Protein AF-A0A7S2Z6R1-F1 (afdb_monomer_lite)

Structure (mmCIF, N/CA/C/O backbone):
data_AF-A0A7S2Z6R1-F1
#
_entry.id   AF-A0A7S2Z6R1-F1
#
loop_
_atom_site.group_PDB
_atom_site.id
_atom_site.type_symbol
_atom_site.label_atom_id
_atom_site.label_alt_id
_atom_site.label_comp_id
_atom_site.label_asym_id
_atom_site.label_entity_id
_atom_site.label_seq_id
_atom_site.pdbx_PDB_ins_code
_atom_site.Cartn_x
_atom_site.Cartn_y
_atom_site.Cartn_z
_atom_site.occupancy
_atom_site.B_iso_or_equiv
_atom_site.auth_seq_id
_atom_site.auth_comp_id
_atom_site.auth_asym_id
_atom_site.auth_atom_id
_atom_site.pdbx_PDB_model_num
ATOM 1 N N . ALA A 1 1 ? 18.845 -54.003 25.797 1.00 47.81 1 ALA A N 1
ATOM 2 C CA . ALA A 1 1 ? 18.025 -53.629 26.969 1.00 47.81 1 ALA A CA 1
ATOM 3 C C . ALA A 1 1 ? 18.216 -52.140 27.230 1.00 47.81 1 ALA A C 1
ATOM 5 O O . ALA A 1 1 ? 19.321 -51.673 26.990 1.00 47.81 1 ALA A O 1
ATOM 6 N N . LEU A 1 2 ? 17.161 -51.457 27.705 1.00 42.59 2 LEU A N 1
ATOM 7 C CA . LEU A 1 2 ? 16.848 -50.012 27.607 1.00 42.59 2 LEU A CA 1
ATOM 8 C C . LEU A 1 2 ? 16.218 -49.688 26.238 1.00 42.59 2 LEU A C 1
ATOM 10 O O . LEU A 1 2 ? 16.899 -49.760 25.229 1.00 42.59 2 LEU A O 1
ATOM 14 N N . GLY A 1 3 ? 14.926 -49.411 26.066 1.00 33.22 3 GLY A N 1
ATOM 15 C CA . GLY A 1 3 ? 13.830 -49.098 26.986 1.00 33.22 3 GLY A CA 1
ATOM 16 C C . GLY A 1 3 ? 12.946 -48.060 26.279 1.00 33.22 3 GLY A C 1
ATOM 17 O O . GLY A 1 3 ? 13.359 -46.915 26.150 1.00 33.22 3 GLY A O 1
ATOM 18 N N . LEU A 1 4 ? 11.795 -48.485 25.738 1.00 39.28 4 LEU A N 1
ATOM 19 C CA . LEU A 1 4 ? 10.869 -47.669 24.939 1.00 39.28 4 LEU A CA 1
ATOM 20 C C . LEU A 1 4 ? 10.337 -46.436 25.690 1.00 39.28 4 LEU A C 1
ATOM 22 O O . LEU A 1 4 ? 9.923 -46.556 26.839 1.00 39.28 4 LEU A O 1
ATOM 26 N N . ALA A 1 5 ? 10.161 -45.330 24.958 1.00 37.72 5 ALA A N 1
ATOM 27 C CA . ALA A 1 5 ? 8.965 -44.487 25.058 1.00 37.72 5 ALA A CA 1
ATOM 28 C C . ALA A 1 5 ? 8.800 -43.625 23.790 1.00 37.72 5 ALA A C 1
ATOM 30 O O . ALA A 1 5 ? 9.323 -42.518 23.689 1.00 37.72 5 ALA A O 1
ATOM 31 N N . SER A 1 6 ? 8.039 -44.129 22.816 1.00 44.94 6 SER A N 1
ATOM 32 C CA . SER A 1 6 ? 7.457 -43.315 21.747 1.00 44.94 6 SER A CA 1
ATOM 33 C C . SER A 1 6 ? 6.331 -42.459 22.331 1.00 44.94 6 SER A C 1
ATOM 35 O O . SER A 1 6 ? 5.311 -42.997 22.766 1.00 44.94 6 SER A O 1
ATOM 37 N N . LYS A 1 7 ? 6.474 -41.132 22.325 1.00 35.91 7 LYS A N 1
ATOM 38 C CA . LYS A 1 7 ? 5.340 -40.224 22.540 1.00 35.91 7 LYS A CA 1
ATOM 39 C C . LYS A 1 7 ? 4.734 -39.859 21.188 1.00 35.91 7 LYS A C 1
ATOM 41 O O . LYS A 1 7 ? 5.200 -38.947 20.518 1.00 35.91 7 LYS A O 1
ATOM 46 N N . ALA A 1 8 ? 3.693 -40.594 20.810 1.00 40.62 8 ALA A N 1
ATOM 47 C CA . ALA A 1 8 ? 2.718 -40.155 19.822 1.00 40.62 8 ALA A CA 1
ATOM 48 C C . ALA A 1 8 ? 1.668 -39.274 20.514 1.00 40.62 8 ALA A C 1
ATOM 50 O O . ALA A 1 8 ? 1.214 -39.611 21.605 1.00 40.62 8 ALA A O 1
ATOM 51 N N . LEU A 1 9 ? 1.289 -38.168 19.875 1.00 36.12 9 LEU A N 1
ATOM 52 C CA . LEU A 1 9 ? 0.152 -37.299 20.208 1.00 36.12 9 LEU A CA 1
ATOM 53 C C . LEU A 1 9 ? -0.227 -36.523 18.924 1.00 36.12 9 LEU A C 1
ATOM 55 O O . LEU A 1 9 ? 0.633 -36.301 18.077 1.00 36.12 9 LEU A O 1
ATOM 59 N N . PRO A 1 10 ? -1.501 -36.154 18.729 1.00 35.06 10 PRO A N 1
ATOM 60 C CA . PRO A 1 10 ? -2.478 -36.999 18.048 1.00 35.06 10 PRO A CA 1
ATOM 61 C C . PRO A 1 10 ? -2.901 -36.439 16.680 1.00 35.06 10 PRO A C 1
ATOM 63 O O . PRO A 1 10 ? -2.915 -35.229 16.461 1.00 35.06 10 PRO A O 1
ATOM 66 N N . SER A 1 11 ? -3.352 -37.325 15.789 1.00 44.66 11 SER A N 1
ATOM 67 C CA . SER A 1 11 ? -4.106 -36.955 14.591 1.00 44.66 11 SER A CA 1
ATOM 68 C C . SER A 1 11 ? -5.401 -36.247 14.993 1.00 44.66 11 SER A C 1
ATOM 70 O O . SER A 1 11 ? -6.258 -36.850 15.645 1.00 44.66 11 SER A O 1
ATOM 72 N N . ARG A 1 12 ? -5.567 -34.983 14.597 1.00 35.94 12 ARG A N 1
ATOM 73 C CA . ARG A 1 12 ? -6.874 -34.320 14.592 1.00 35.94 12 ARG A CA 1
ATOM 74 C C . ARG A 1 12 ? -7.304 -34.093 13.152 1.00 35.94 12 ARG A C 1
ATOM 76 O O . ARG A 1 12 ? -6.501 -33.692 12.315 1.00 35.94 12 ARG A O 1
ATOM 83 N N . GLY A 1 13 ? -8.552 -34.481 12.916 1.00 31.72 13 GLY A N 1
ATOM 84 C CA . GLY A 1 13 ? -9.191 -34.616 11.620 1.00 31.72 13 GLY A CA 1
ATOM 85 C C . GLY A 1 13 ? -9.223 -33.336 10.794 1.00 31.72 13 GLY A C 1
ATOM 86 O O . GLY A 1 13 ? -9.108 -32.222 11.301 1.00 31.72 13 GLY A O 1
ATOM 87 N N . ALA A 1 14 ? -9.415 -33.570 9.500 1.00 39.97 14 ALA A N 1
ATOM 88 C CA . ALA A 1 14 ? -9.986 -32.625 8.562 1.00 39.97 14 ALA A CA 1
ATOM 89 C C . ALA A 1 14 ? -11.344 -32.074 9.056 1.00 39.97 14 ALA A C 1
ATOM 91 O O . ALA A 1 14 ? -11.975 -32.661 9.932 1.00 39.97 14 ALA A O 1
ATOM 92 N N . GLU A 1 15 ? -11.777 -30.995 8.395 1.00 33.91 15 GLU A N 1
ATOM 93 C CA . GLU A 1 15 ? -12.920 -30.101 8.670 1.00 33.91 15 GLU A CA 1
ATOM 94 C C . GLU A 1 15 ? -12.582 -28.943 9.637 1.00 33.91 15 GLU A C 1
ATOM 96 O O . GLU A 1 15 ? -12.003 -29.137 10.695 1.00 33.91 15 GLU A O 1
ATOM 101 N N . ALA A 1 16 ? -12.865 -27.674 9.332 1.00 32.44 16 ALA A N 1
ATOM 102 C CA . ALA A 1 16 ? -14.008 -27.167 8.586 1.00 32.44 16 ALA A CA 1
ATOM 103 C C . ALA A 1 16 ? -13.713 -25.841 7.859 1.00 32.44 16 ALA A C 1
ATOM 105 O O . ALA A 1 16 ? -13.053 -24.943 8.387 1.00 32.44 16 ALA A O 1
ATOM 106 N N . ALA A 1 17 ? -14.319 -25.690 6.679 1.00 47.50 17 ALA A N 1
ATOM 107 C CA . ALA A 1 17 ? -14.714 -24.397 6.140 1.00 47.50 17 ALA A CA 1
ATOM 108 C C . ALA A 1 17 ? -15.685 -23.734 7.136 1.00 47.50 17 ALA A C 1
ATOM 110 O O . ALA A 1 17 ? -16.874 -24.047 7.185 1.00 47.50 17 ALA A O 1
ATOM 111 N N . GLY A 1 18 ? -15.156 -22.859 7.987 1.00 26.88 18 GLY A N 1
ATOM 112 C CA . GLY A 1 18 ? -15.918 -22.141 9.002 1.00 26.88 18 GLY A CA 1
ATOM 113 C C . GLY A 1 18 ? -16.497 -20.848 8.448 1.00 26.88 18 GLY A C 1
ATOM 114 O O . GLY A 1 18 ? -15.877 -19.794 8.544 1.00 26.88 18 GLY A O 1
ATOM 115 N N . CYS A 1 19 ? -17.700 -20.927 7.882 1.00 31.45 19 CYS A N 1
ATOM 116 C C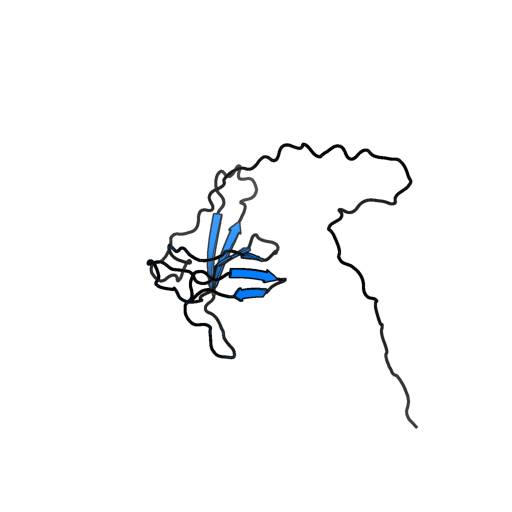A . CYS A 1 19 ? -18.594 -19.780 7.760 1.00 31.45 19 CYS A CA 1
ATOM 117 C C . CYS A 1 19 ? -18.832 -19.203 9.166 1.00 31.45 19 CYS A C 1
ATOM 119 O O . CYS A 1 19 ? -19.232 -19.930 10.077 1.00 31.45 19 CYS A O 1
ATOM 121 N N . TRP A 1 20 ? -18.557 -17.913 9.350 1.00 30.52 20 TRP A N 1
ATOM 122 C CA . TRP A 1 20 ? -18.787 -17.205 10.605 1.00 30.52 20 TRP A CA 1
ATOM 123 C C . TRP A 1 20 ? -20.246 -17.376 11.063 1.00 30.52 20 TRP A C 1
ATOM 125 O O . TRP A 1 20 ? -21.165 -16.841 10.445 1.00 30.52 20 TRP A O 1
ATOM 135 N N . ARG A 1 21 ? -20.466 -18.097 12.169 1.00 31.50 21 ARG A N 1
ATOM 136 C CA . ARG A 1 21 ? -21.700 -18.023 12.961 1.00 31.50 21 ARG A CA 1
ATOM 137 C C . ARG A 1 21 ? -21.363 -17.465 14.336 1.00 31.50 21 ARG A C 1
ATOM 139 O O . ARG A 1 21 ? -20.469 -17.962 15.015 1.00 31.50 21 ARG A O 1
ATOM 146 N N . ALA A 1 22 ? -22.090 -16.419 14.715 1.00 34.66 22 ALA A N 1
ATOM 147 C CA . ALA A 1 22 ? -22.084 -15.865 16.058 1.00 34.66 22 ALA A CA 1
ATOM 148 C C . ALA A 1 22 ? -22.534 -16.927 17.078 1.00 34.66 22 ALA A C 1
ATOM 150 O O . ALA A 1 22 ? -23.409 -17.747 16.797 1.00 34.66 22 ALA A O 1
ATOM 151 N N . ALA A 1 23 ? -21.905 -16.913 18.250 1.00 40.25 23 ALA A N 1
ATOM 152 C CA . ALA A 1 23 ? -22.168 -17.835 19.344 1.00 40.25 23 ALA A CA 1
ATOM 153 C C . ALA A 1 23 ? -23.599 -17.693 19.902 1.00 40.25 23 ALA A C 1
ATOM 155 O O . ALA A 1 23 ? -24.057 -16.578 20.143 1.00 40.25 23 ALA A O 1
ATOM 156 N N . GLY A 1 24 ? -24.262 -18.824 20.180 1.00 34.44 24 GLY A N 1
ATOM 157 C CA . GLY A 1 24 ? -25.475 -18.865 21.004 1.00 34.44 24 GLY A CA 1
ATOM 158 C C . GLY A 1 24 ? -26.327 -20.137 20.868 1.00 34.44 24 GLY A C 1
ATOM 159 O O . GLY A 1 24 ? -27.128 -20.215 19.950 1.00 34.44 24 GLY A O 1
ATOM 160 N N . A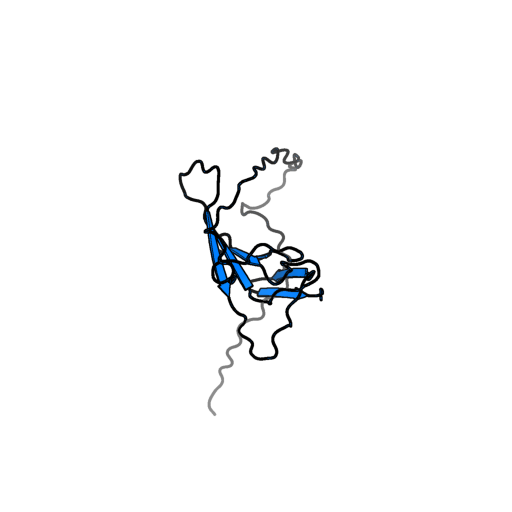LA A 1 25 ? -26.187 -21.051 21.843 1.00 36.56 25 ALA A N 1
ATOM 161 C CA . ALA A 1 25 ? -27.176 -22.029 22.355 1.00 36.56 25 ALA A CA 1
ATOM 162 C C . ALA A 1 25 ? -27.766 -23.132 21.416 1.00 36.56 25 ALA A C 1
ATOM 164 O O . ALA A 1 25 ? -27.798 -22.981 20.198 1.00 36.56 25 ALA A O 1
ATOM 165 N N . PRO A 1 26 ? -28.197 -24.296 21.968 1.00 42.41 26 PRO A N 1
ATOM 166 C CA . PRO A 1 26 ? -28.502 -25.499 21.190 1.00 42.41 26 PRO A CA 1
ATOM 167 C C . PRO A 1 26 ? -29.871 -25.426 20.501 1.00 42.41 26 PRO A C 1
ATOM 169 O O . PRO A 1 26 ? -30.857 -24.966 21.073 1.00 42.41 26 PRO A O 1
ATOM 172 N N . PHE A 1 27 ? -29.930 -25.933 19.268 1.00 39.19 27 PHE A N 1
ATOM 173 C CA . PHE A 1 27 ? -31.153 -26.032 18.476 1.00 39.19 27 PHE A CA 1
ATOM 174 C C . PHE A 1 27 ? -32.149 -27.011 19.115 1.00 39.19 27 PHE A C 1
ATOM 176 O O . PHE A 1 27 ? -31.889 -28.210 19.193 1.00 39.19 27 PHE A O 1
ATOM 183 N N . SER A 1 28 ? -33.327 -26.509 19.484 1.00 41.12 28 SER A N 1
ATOM 184 C CA . SER A 1 28 ? -34.560 -27.298 19.488 1.00 41.12 28 SER A CA 1
ATOM 185 C C . SER A 1 28 ? -35.534 -26.656 18.502 1.00 41.12 28 SER A C 1
ATOM 187 O O . SER A 1 28 ? -35.582 -25.435 18.361 1.00 41.12 28 SER A O 1
ATOM 189 N N . GLY A 1 29 ? -36.186 -27.510 17.714 1.00 47.22 29 GLY A N 1
ATOM 190 C CA . GLY A 1 29 ? -36.897 -27.147 16.496 1.00 47.22 29 GLY A CA 1
ATOM 191 C C . GLY A 1 29 ? -38.027 -26.138 16.696 1.00 47.22 29 GLY A C 1
ATOM 192 O O . GLY A 1 29 ? -38.820 -26.225 17.626 1.00 47.22 29 GLY A O 1
ATOM 193 N N . GLY A 1 30 ? -38.115 -25.217 15.745 1.00 37.94 30 GLY A N 1
ATOM 194 C CA . GLY A 1 30 ? -39.211 -24.272 15.588 1.00 37.94 30 GLY A CA 1
ATOM 195 C C . GLY A 1 30 ? -38.851 -23.318 14.461 1.00 37.94 30 GLY A C 1
ATOM 196 O O . GLY A 1 30 ? -37.860 -22.600 14.558 1.00 37.94 30 GLY A O 1
ATOM 197 N N . GLY A 1 31 ? -39.589 -23.383 13.353 1.00 50.53 31 GLY A N 1
ATOM 198 C CA . GLY A 1 31 ? -39.329 -22.568 12.172 1.00 50.53 31 GLY A CA 1
ATOM 199 C C . GLY A 1 31 ? -39.337 -21.084 12.520 1.00 50.53 31 GLY A 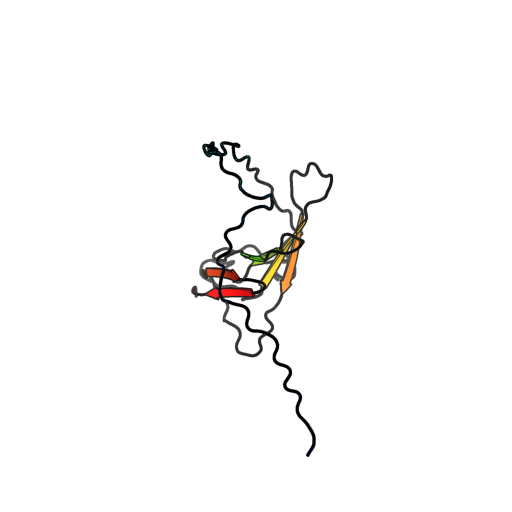C 1
ATOM 200 O O . GLY A 1 31 ? -40.360 -20.542 12.923 1.00 50.53 31 GLY A O 1
ATOM 201 N N . ILE A 1 32 ? -38.197 -20.430 12.329 1.00 39.91 32 ILE A N 1
ATOM 202 C CA . ILE A 1 32 ? -38.120 -18.977 12.259 1.00 39.91 32 ILE A CA 1
ATOM 203 C C . ILE A 1 32 ? -37.994 -18.663 10.780 1.00 39.91 32 ILE A C 1
ATOM 205 O O . ILE A 1 32 ? -36.961 -18.930 10.163 1.00 39.91 32 ILE A O 1
ATOM 209 N N . ALA A 1 33 ? -39.08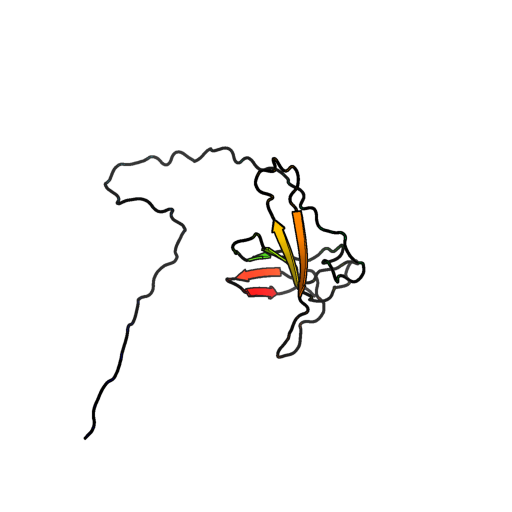1 -18.156 10.198 1.00 45.03 33 ALA A N 1
ATOM 210 C CA . ALA A 1 33 ? -38.997 -17.429 8.947 1.00 45.03 33 ALA A CA 1
ATOM 211 C C . ALA A 1 33 ? -37.860 -16.415 9.109 1.00 45.03 33 ALA A C 1
ATOM 213 O O . ALA A 1 33 ? -37.889 -15.594 10.027 1.00 45.03 33 ALA A O 1
ATOM 214 N N . ALA A 1 34 ? -36.822 -16.533 8.281 1.00 47.25 34 ALA A N 1
ATOM 215 C CA . ALA A 1 34 ? -35.774 -15.535 8.230 1.00 47.25 34 ALA A CA 1
ATOM 216 C C . ALA A 1 34 ? -36.422 -14.255 7.701 1.00 47.25 34 ALA A C 1
ATOM 218 O O . ALA A 1 34 ? -36.553 -14.070 6.491 1.00 47.25 34 ALA A O 1
ATOM 219 N N . GLU A 1 35 ? -36.886 -13.396 8.607 1.00 47.34 35 GLU A N 1
ATOM 220 C CA . GLU A 1 35 ? -37.147 -12.015 8.248 1.00 47.34 35 GLU A CA 1
ATOM 221 C C . GLU A 1 35 ? -35.862 -11.477 7.610 1.00 47.34 35 GLU A C 1
ATOM 223 O O . GLU A 1 35 ? -34.782 -11.601 8.204 1.00 47.34 35 GLU A O 1
ATOM 228 N N . PRO A 1 36 ? -35.925 -10.918 6.391 1.00 53.56 36 PRO A N 1
ATOM 229 C CA . PRO A 1 36 ? -34.762 -10.271 5.830 1.00 53.56 36 PRO A CA 1
ATOM 230 C C . PRO A 1 36 ? -34.410 -9.135 6.781 1.00 53.56 36 PRO A C 1
ATOM 232 O O . PRO A 1 36 ? -35.241 -8.265 7.039 1.00 53.56 36 PRO A O 1
ATOM 235 N N . LEU A 1 37 ? -33.183 -9.155 7.296 1.00 54.72 37 LEU A N 1
ATOM 236 C CA . LEU A 1 37 ? -32.565 -8.076 8.056 1.00 54.72 37 LEU A CA 1
ATOM 237 C C . LEU A 1 37 ? -32.571 -6.806 7.180 1.00 54.72 37 LEU A C 1
ATOM 239 O O . LEU A 1 37 ? -31.574 -6.432 6.575 1.00 54.72 37 LEU A O 1
ATOM 243 N N . ARG A 1 38 ? -33.715 -6.122 7.081 1.00 54.56 38 ARG A N 1
ATOM 244 C CA . ARG A 1 38 ? -33.856 -4.775 6.517 1.00 54.56 38 ARG A CA 1
ATOM 245 C C . ARG A 1 38 ? -33.505 -3.747 7.589 1.00 54.56 38 ARG A C 1
ATOM 247 O O . ARG A 1 38 ? -34.145 -2.706 7.706 1.00 54.56 38 ARG A O 1
ATOM 254 N N . ALA A 1 39 ? -32.468 -4.023 8.376 1.00 61.50 39 ALA A N 1
ATOM 255 C CA . ALA A 1 39 ? -31.781 -2.964 9.086 1.00 61.50 39 ALA A CA 1
ATOM 256 C C . ALA A 1 39 ? -31.084 -2.134 8.004 1.00 61.50 39 ALA A C 1
ATOM 258 O O . ALA A 1 39 ? -30.109 -2.582 7.406 1.00 61.50 39 ALA A O 1
ATOM 259 N N . GLY A 1 40 ? -31.656 -0.975 7.667 1.00 71.38 40 GLY A N 1
ATOM 260 C CA . GLY A 1 40 ? -31.111 -0.103 6.633 1.00 71.38 40 GLY A CA 1
ATOM 261 C C . GLY A 1 40 ? -29.637 0.176 6.913 1.00 71.38 40 GLY A C 1
ATOM 262 O O . GLY A 1 40 ? -29.311 0.767 7.943 1.00 71.38 40 GLY A O 1
ATOM 263 N N . LEU A 1 41 ? -28.754 -0.276 6.019 1.00 77.75 41 LEU A N 1
ATOM 264 C CA . LEU A 1 41 ? -27.325 -0.004 6.104 1.00 77.75 41 LEU A CA 1
ATOM 265 C C . LEU A 1 41 ? -27.132 1.514 6.135 1.00 77.75 41 LEU A C 1
ATOM 267 O O . LEU A 1 41 ? -27.433 2.211 5.166 1.00 77.75 41 LEU A O 1
ATOM 271 N N . ARG A 1 42 ? -26.642 2.036 7.258 1.00 77.19 42 ARG A N 1
ATOM 272 C CA . ARG A 1 42 ? -26.254 3.441 7.380 1.00 77.19 42 ARG A CA 1
ATOM 273 C C . ARG A 1 42 ? -24.746 3.523 7.228 1.00 77.19 42 ARG A C 1
ATOM 275 O O . ARG A 1 42 ? -24.010 3.178 8.144 1.00 77.19 42 ARG A O 1
ATOM 282 N N . ALA A 1 43 ? -24.303 3.973 6.061 1.00 82.38 43 ALA A N 1
ATOM 283 C CA . ALA A 1 43 ? -22.908 4.299 5.810 1.00 82.38 43 ALA A CA 1
ATOM 284 C C . ALA A 1 43 ? -22.684 5.806 5.980 1.00 82.38 43 ALA A C 1
ATOM 286 O O . ALA A 1 43 ? -23.566 6.618 5.692 1.00 82.38 43 ALA A O 1
ATOM 287 N N . ARG A 1 44 ? -21.490 6.183 6.435 1.00 82.81 44 ARG A N 1
ATOM 288 C CA . ARG A 1 44 ? -21.035 7.572 6.493 1.00 82.81 44 ARG A CA 1
ATOM 289 C C . ARG A 1 44 ? -19.626 7.644 5.933 1.00 82.81 44 ARG A C 1
ATOM 291 O O . ARG A 1 44 ? -18.780 6.839 6.306 1.00 82.81 44 ARG A O 1
ATOM 298 N N . TRP A 1 45 ? -19.380 8.643 5.096 1.00 86.94 45 TRP A N 1
ATOM 299 C CA . TRP A 1 45 ? -18.030 8.992 4.678 1.00 86.94 45 TRP A CA 1
ATOM 300 C C . TRP A 1 45 ? -17.308 9.708 5.811 1.00 86.94 45 TRP A C 1
ATOM 302 O O . TRP A 1 45 ? -17.804 10.704 6.340 1.00 86.94 45 TRP A O 1
ATOM 312 N N . LEU A 1 46 ? -16.152 9.174 6.187 1.00 84.94 46 LEU A N 1
ATOM 313 C CA . LEU A 1 46 ? -15.265 9.756 7.179 1.00 84.94 46 LEU A CA 1
ATOM 314 C C . LEU A 1 46 ? -13.889 9.934 6.550 1.00 84.94 46 LEU A C 1
ATOM 316 O O . LEU A 1 46 ? -13.293 8.932 6.154 1.00 84.94 46 LEU A O 1
ATOM 320 N N . PRO A 1 47 ? -13.376 11.168 6.439 1.00 86.44 47 PRO A N 1
ATOM 321 C CA . PRO A 1 47 ? -12.009 11.358 5.998 1.00 86.44 47 PRO A CA 1
ATOM 322 C C . PRO A 1 47 ? -11.055 10.840 7.077 1.00 86.44 47 PRO A C 1
ATOM 324 O O . PRO A 1 47 ? -11.277 11.060 8.271 1.00 86.44 47 PRO A O 1
ATOM 327 N N . VAL A 1 48 ? -9.988 10.171 6.647 1.00 86.56 48 VAL A N 1
ATOM 328 C CA . VAL A 1 48 ? -8.826 9.872 7.488 1.00 86.56 48 VAL A CA 1
ATOM 329 C C . VAL A 1 48 ? -7.824 10.999 7.274 1.00 86.56 48 VAL A C 1
ATOM 331 O O . VAL A 1 48 ? -7.371 11.222 6.154 1.00 86.56 48 VAL A O 1
ATOM 334 N N . VAL A 1 49 ? -7.517 11.737 8.333 1.00 84.94 49 VAL A N 1
ATOM 335 C CA . VAL A 1 49 ? -6.530 12.815 8.319 1.00 84.94 49 VAL A CA 1
ATOM 336 C C . VAL A 1 49 ? -5.189 12.227 8.718 1.00 84.94 49 VAL A C 1
ATOM 338 O O . VAL A 1 49 ? -5.052 11.696 9.819 1.00 84.94 49 VAL A O 1
ATOM 341 N N . THR A 1 50 ? -4.207 12.331 7.832 1.00 84.19 50 THR A N 1
ATOM 342 C CA . THR A 1 50 ? -2.835 11.884 8.081 1.00 84.19 50 THR A CA 1
ATOM 343 C C . THR A 1 50 ? -1.908 13.093 8.197 1.00 84.19 50 THR A C 1
ATOM 345 O O . THR A 1 50 ? -2.178 14.115 7.557 1.00 84.19 50 THR A O 1
ATOM 348 N N . PRO A 1 51 ? -0.824 13.023 8.995 1.00 70.69 51 PRO A N 1
ATOM 349 C CA . PRO A 1 51 ? 0.229 14.030 8.924 1.00 70.69 51 PRO A CA 1
ATOM 350 C C . PRO A 1 51 ? 0.734 14.121 7.476 1.00 70.69 51 PRO A C 1
ATOM 352 O O . PRO A 1 51 ? 0.731 13.119 6.759 1.00 70.69 51 PRO A O 1
ATOM 355 N N . GLY A 1 52 ? 1.053 15.344 7.039 1.00 60.19 52 GLY A N 1
ATOM 356 C CA . GLY A 1 52 ? 1.351 15.663 5.641 1.00 60.19 52 GLY A CA 1
ATOM 357 C C . GLY A 1 52 ? 2.436 14.777 5.027 1.00 60.19 52 GLY A C 1
ATOM 358 O O . GLY A 1 52 ? 3.294 14.246 5.729 1.00 60.19 52 GLY A O 1
ATOM 359 N N . GLU A 1 53 ? 2.353 14.611 3.710 1.00 59.56 53 GLU A N 1
ATOM 360 C CA . GLU A 1 53 ? 3.330 13.874 2.915 1.00 59.56 53 GLU A CA 1
ATOM 361 C C . GLU A 1 53 ? 4.688 14.586 2.954 1.00 59.56 53 GLU A C 1
ATOM 363 O O . GLU A 1 53 ? 4.759 15.805 2.809 1.00 59.56 53 GLU A O 1
ATOM 368 N N . ASP A 1 54 ? 5.763 13.820 3.116 1.00 58.94 54 ASP A N 1
ATOM 369 C CA . ASP A 1 54 ? 7.104 14.296 2.793 1.00 58.94 54 ASP A CA 1
ATOM 370 C C . ASP A 1 54 ? 7.372 13.921 1.326 1.00 58.94 54 ASP A C 1
ATOM 372 O O . ASP A 1 54 ? 7.075 12.788 0.927 1.00 58.94 54 ASP A O 1
ATOM 376 N N . ASP A 1 55 ? 7.954 14.826 0.532 1.00 54.38 55 ASP A N 1
ATOM 377 C CA . ASP A 1 55 ? 8.237 14.615 -0.903 1.00 54.38 55 ASP A CA 1
ATOM 378 C C . ASP A 1 55 ? 9.083 13.354 -1.183 1.00 54.38 55 ASP A C 1
ATOM 380 O O . ASP A 1 55 ? 9.011 12.760 -2.264 1.00 54.38 55 ASP A O 1
ATOM 384 N N . ASP A 1 56 ? 9.828 12.894 -0.176 1.00 57.56 56 ASP A N 1
ATOM 385 C CA . ASP A 1 56 ? 10.711 11.728 -0.234 1.00 57.56 56 ASP A CA 1
ATOM 386 C C . ASP A 1 56 ? 10.003 10.397 0.071 1.00 57.56 56 ASP A C 1
ATOM 388 O O . ASP A 1 56 ? 10.598 9.325 -0.037 1.00 57.56 56 ASP A O 1
ATOM 392 N N . GLY A 1 57 ? 8.728 10.430 0.469 1.00 59.28 57 GLY A N 1
ATOM 393 C CA . GLY A 1 57 ? 7.970 9.243 0.873 1.00 59.28 57 GLY A CA 1
ATOM 394 C C . GLY A 1 57 ? 8.353 8.671 2.246 1.00 59.28 57 GLY A C 1
ATOM 395 O O . GLY A 1 57 ? 7.852 7.623 2.647 1.00 59.28 57 GLY A O 1
ATOM 396 N N . ALA A 1 58 ? 9.219 9.363 2.994 1.00 61.06 58 ALA A N 1
ATOM 397 C CA . ALA A 1 58 ? 9.725 8.919 4.294 1.00 61.06 58 ALA A CA 1
ATOM 398 C C . ALA A 1 58 ? 8.636 8.842 5.380 1.00 61.06 58 ALA A C 1
ATOM 400 O O . ALA A 1 58 ? 8.703 7.987 6.263 1.00 61.06 58 ALA A O 1
ATOM 401 N N . LYS A 1 59 ? 7.619 9.709 5.305 1.00 69.94 59 LYS A N 1
ATOM 402 C CA . LYS A 1 59 ? 6.480 9.719 6.235 1.00 69.94 59 LYS A CA 1
ATOM 403 C C . LYS A 1 59 ? 5.189 9.159 5.658 1.00 69.94 59 LYS A C 1
ATOM 405 O O . LYS A 1 59 ? 4.235 9.063 6.405 1.00 69.94 59 LYS A O 1
ATOM 410 N N . GLY A 1 60 ? 5.113 8.806 4.376 1.00 82.88 60 GLY A N 1
ATOM 411 C CA . GLY A 1 60 ? 3.868 8.353 3.751 1.00 82.88 60 GLY A CA 1
ATOM 412 C C . GLY A 1 60 ? 4.019 8.131 2.250 1.00 82.88 60 GLY A C 1
ATOM 413 O O . GLY A 1 60 ? 5.015 8.543 1.667 1.00 82.88 60 GLY A O 1
ATOM 414 N N . PRO A 1 61 ? 3.049 7.493 1.584 1.00 88.38 61 PRO A N 1
ATOM 415 C CA . PRO A 1 61 ? 3.236 7.006 0.226 1.00 88.38 61 PRO A CA 1
ATOM 416 C C . PRO A 1 61 ? 3.342 8.097 -0.851 1.00 88.38 61 PRO A C 1
ATOM 418 O O . PRO A 1 61 ? 3.557 7.743 -1.997 1.00 88.38 61 PRO A O 1
ATOM 421 N N . ARG A 1 62 ? 3.261 9.401 -0.575 1.00 88.12 62 ARG A N 1
ATOM 422 C CA . ARG A 1 62 ? 3.081 10.443 -1.613 1.00 88.12 62 ARG A CA 1
ATOM 423 C C . ARG A 1 62 ? 1.798 10.230 -2.440 1.00 88.12 62 ARG A C 1
ATOM 425 O O . ARG A 1 62 ? 1.273 9.116 -2.547 1.00 88.12 62 ARG A O 1
ATOM 432 N N . VAL A 1 63 ? 1.328 11.279 -3.110 1.00 89.25 63 VAL A N 1
ATOM 433 C CA . VAL A 1 63 ? 0.241 11.162 -4.095 1.00 89.25 63 VAL A CA 1
ATOM 434 C C . VAL A 1 63 ? 0.590 10.130 -5.174 1.00 89.25 63 VAL A C 1
ATOM 436 O O . VAL A 1 63 ? 1.611 10.240 -5.856 1.00 89.25 63 VAL A O 1
ATOM 439 N N . ARG A 1 64 ? -0.274 9.121 -5.343 1.00 92.88 64 ARG A N 1
ATOM 440 C CA . ARG A 1 64 ? -0.101 8.052 -6.336 1.00 92.88 64 ARG A CA 1
ATOM 441 C C . ARG A 1 64 ? -1.416 7.395 -6.749 1.00 92.88 64 ARG A C 1
ATOM 443 O O . ARG A 1 64 ? -2.421 7.465 -6.045 1.00 92.88 64 ARG A O 1
ATOM 450 N N . SER A 1 65 ? -1.386 6.688 -7.872 1.00 95.81 65 SER A N 1
ATOM 451 C CA . SER A 1 65 ? -2.484 5.868 -8.399 1.00 95.81 65 SER A CA 1
ATOM 452 C C . SER A 1 65 ? -1.981 4.479 -8.820 1.00 95.81 65 SER A C 1
ATOM 454 O O . SER A 1 65 ? -0.842 4.120 -8.514 1.00 95.81 65 SER A O 1
ATOM 456 N N . SER A 1 66 ? -2.836 3.666 -9.451 1.00 96.75 66 SER A N 1
ATOM 457 C CA . SER A 1 66 ? -2.483 2.331 -9.968 1.00 96.75 66 SER A CA 1
ATOM 458 C C . SER A 1 66 ? -1.855 1.393 -8.918 1.00 96.75 66 SER A C 1
ATOM 460 O O . SER A 1 66 ? -0.964 0.604 -9.233 1.00 96.75 66 SER A O 1
ATOM 462 N N . HIS A 1 67 ? -2.315 1.487 -7.668 1.00 95.81 67 HIS A N 1
ATOM 463 C CA . HIS A 1 67 ? -1.924 0.644 -6.535 1.00 95.81 67 HIS A CA 1
ATOM 464 C C . HIS A 1 67 ? -3.163 0.022 -5.882 1.00 95.81 67 HIS A C 1
ATOM 466 O O . HIS A 1 67 ? -4.298 0.352 -6.234 1.00 95.81 67 HIS A O 1
ATOM 472 N N . VAL A 1 68 ? -2.940 -0.863 -4.912 1.00 94.94 68 VAL A N 1
ATOM 473 C CA . VAL A 1 68 ? -4.000 -1.521 -4.146 1.00 94.94 68 VAL A CA 1
ATOM 474 C C . VAL A 1 68 ? -3.731 -1.358 -2.652 1.00 94.94 68 VAL A C 1
ATOM 476 O O . VAL A 1 68 ? -2.583 -1.281 -2.217 1.00 94.94 68 VAL A O 1
ATOM 479 N N . LEU A 1 69 ? -4.811 -1.291 -1.874 1.00 94.25 69 LEU A N 1
ATOM 480 C CA . LEU A 1 69 ? -4.783 -1.327 -0.417 1.00 94.25 69 LEU A CA 1
ATOM 481 C C . LEU A 1 69 ? -5.243 -2.701 0.073 1.00 94.25 69 LEU A C 1
ATOM 483 O O . LEU A 1 69 ? -6.171 -3.291 -0.482 1.00 94.25 69 LEU A O 1
ATOM 487 N N . SER A 1 70 ? -4.643 -3.208 1.144 1.00 94.25 70 SER A N 1
ATOM 488 C CA . SER A 1 70 ? -5.143 -4.398 1.839 1.00 94.25 70 SER A CA 1
ATOM 489 C C . SER A 1 70 ? -5.145 -4.173 3.337 1.00 94.25 70 SER A C 1
ATOM 491 O O . SER A 1 70 ? -4.181 -3.660 3.892 1.00 94.25 70 SER A O 1
ATOM 493 N N . SER A 1 71 ? -6.226 -4.571 3.998 1.00 91.25 71 SER A N 1
ATOM 494 C CA . SER A 1 71 ? -6.286 -4.585 5.455 1.00 91.25 71 SER A CA 1
ATOM 495 C C . SER A 1 71 ? -5.804 -5.930 5.982 1.00 91.25 71 SER A C 1
ATOM 497 O O . SER A 1 71 ? -6.330 -6.967 5.568 1.00 91.25 71 SER A O 1
ATOM 499 N N . ILE A 1 72 ? -4.864 -5.917 6.920 1.00 87.19 72 ILE A N 1
ATOM 500 C CA . ILE A 1 72 ? -4.520 -7.096 7.720 1.00 87.19 72 ILE A CA 1
ATOM 501 C C . ILE A 1 72 ? -5.241 -6.934 9.057 1.00 87.19 72 ILE A C 1
ATOM 503 O O . ILE A 1 72 ? -5.112 -5.902 9.709 1.00 87.19 72 ILE A O 1
ATOM 507 N N . SER A 1 73 ? -6.067 -7.908 9.449 1.00 69.12 73 SER A N 1
ATOM 508 C CA . SER A 1 73 ? -6.863 -7.776 10.673 1.00 69.12 73 SER A CA 1
ATOM 509 C C . SER A 1 73 ? -5.976 -7.874 11.922 1.00 69.12 73 SER A C 1
ATOM 511 O O . SER A 1 73 ? -5.379 -8.924 12.163 1.00 69.12 73 SER A O 1
ATOM 513 N N . GLY A 1 74 ? -5.954 -6.814 12.733 1.00 66.38 74 GLY A N 1
ATOM 514 C CA . GLY A 1 74 ? -5.298 -6.732 14.043 1.00 66.38 74 GLY A CA 1
ATOM 515 C C . GLY A 1 74 ? -6.184 -6.027 15.081 1.00 66.38 74 GLY A C 1
ATOM 516 O O . GLY A 1 74 ? -7.369 -5.804 14.835 1.00 66.38 74 GLY A O 1
ATOM 517 N N . ARG A 1 75 ? -5.632 -5.691 16.262 1.00 54.72 75 ARG A N 1
ATOM 518 C CA . ARG A 1 75 ? -6.356 -4.902 17.290 1.00 54.72 75 ARG A CA 1
ATOM 519 C C . ARG A 1 75 ? -6.676 -3.479 16.823 1.00 54.72 75 ARG A C 1
ATOM 521 O O . ARG A 1 75 ? -7.670 -2.927 17.280 1.00 54.72 75 ARG A O 1
ATOM 528 N N . ASP A 1 76 ? -5.882 -2.955 15.895 1.00 63.34 76 ASP A N 1
ATOM 529 C CA . ASP A 1 76 ? -6.027 -1.631 15.305 1.00 63.34 76 ASP A CA 1
ATOM 530 C C . ASP A 1 76 ? -6.201 -1.763 13.782 1.00 63.34 76 ASP A C 1
ATOM 532 O O . ASP A 1 76 ? -5.745 -2.731 13.168 1.00 63.34 76 ASP A O 1
ATOM 536 N N . GLY A 1 77 ? -6.939 -0.836 13.168 1.00 71.38 77 GLY A N 1
ATOM 537 C CA . GLY A 1 77 ? -7.236 -0.862 11.736 1.00 71.38 77 GLY A CA 1
ATOM 538 C C . GLY A 1 77 ? -5.996 -0.543 10.909 1.00 71.38 77 GLY A C 1
ATOM 539 O O . GLY A 1 77 ? -5.724 0.626 10.640 1.00 71.38 77 GLY A O 1
ATOM 540 N N . GLU A 1 78 ? -5.256 -1.575 10.514 1.00 86.38 78 GLU A N 1
ATOM 541 C CA . GLU A 1 78 ? -4.052 -1.457 9.694 1.00 86.38 78 GLU A CA 1
ATOM 542 C C . GLU A 1 78 ? -4.369 -1.670 8.214 1.00 86.38 78 GLU A C 1
ATOM 544 O O . GLU A 1 78 ? -4.938 -2.691 7.810 1.00 86.38 78 GLU A O 1
ATOM 549 N N . VAL A 1 79 ? -3.967 -0.708 7.390 1.00 91.88 79 VAL A N 1
ATOM 550 C CA . VAL A 1 79 ? -4.104 -0.755 5.935 1.00 91.88 79 VAL A CA 1
ATOM 551 C C . VAL A 1 79 ? -2.726 -0.650 5.303 1.00 91.88 79 VAL A C 1
ATOM 553 O O . VAL A 1 79 ? -1.945 0.230 5.641 1.00 91.88 79 VAL A O 1
ATOM 556 N N . TRP A 1 80 ? -2.434 -1.529 4.356 1.00 93.12 80 TRP A N 1
ATOM 557 C CA . TRP A 1 80 ? -1.137 -1.628 3.707 1.00 93.12 80 TRP A CA 1
ATOM 558 C C . TRP A 1 80 ? -1.218 -1.262 2.230 1.00 93.12 80 TRP A C 1
ATOM 560 O O . TRP A 1 80 ? -2.091 -1.751 1.507 1.00 93.12 80 TRP A O 1
ATOM 570 N N . LEU A 1 81 ? -0.273 -0.435 1.791 1.00 94.44 81 LEU A N 1
ATOM 571 C CA . LEU A 1 81 ? -0.085 0.020 0.419 1.00 94.44 81 LEU A CA 1
ATOM 572 C C . LEU A 1 81 ? 1.290 -0.415 -0.085 1.00 94.44 81 LEU A C 1
ATOM 574 O O . LEU A 1 81 ? 2.293 -0.194 0.593 1.00 94.44 81 LEU A O 1
ATOM 578 N N . VAL A 1 82 ? 1.358 -0.928 -1.312 1.00 93.94 82 VAL A N 1
ATOM 579 C CA . VAL A 1 82 ? 2.621 -1.181 -2.024 1.00 93.94 82 VAL A CA 1
ATOM 580 C C . VAL A 1 82 ? 2.524 -0.623 -3.447 1.00 93.94 82 VAL A C 1
ATOM 582 O O . VAL A 1 82 ? 1.443 -0.600 -4.029 1.00 93.94 82 VAL A O 1
ATOM 585 N N . GLY A 1 83 ? 3.648 -0.165 -4.012 1.00 94.69 83 GLY A N 1
ATOM 586 C CA . GLY A 1 83 ? 3.787 0.188 -5.433 1.00 94.69 83 GLY A CA 1
ATOM 587 C C . GLY A 1 83 ? 2.885 1.332 -5.911 1.00 94.69 83 GLY A C 1
ATOM 588 O O . GLY A 1 83 ? 2.495 2.207 -5.138 1.00 94.69 83 GLY A O 1
ATOM 589 N N . GLY A 1 84 ? 2.576 1.344 -7.207 1.00 95.75 84 GLY A N 1
ATOM 590 C CA . GLY A 1 84 ? 1.781 2.393 -7.853 1.00 95.75 84 GLY A CA 1
ATOM 591 C C . GLY A 1 84 ? 2.618 3.345 -8.694 1.00 95.75 84 GLY A C 1
ATOM 592 O O . GLY A 1 84 ? 3.758 3.046 -9.036 1.00 95.75 84 GLY A O 1
ATOM 593 N N . GLU A 1 85 ? 2.038 4.483 -9.056 1.00 95.62 85 GLU A N 1
ATOM 594 C CA . GLU A 1 85 ? 2.685 5.511 -9.873 1.00 95.62 85 GLU A CA 1
ATOM 595 C C . GLU A 1 85 ? 2.275 6.919 -9.426 1.00 95.62 85 GLU A C 1
ATOM 597 O O . GLU A 1 85 ? 1.095 7.162 -9.164 1.00 95.62 85 GLU A O 1
ATOM 602 N N . ALA A 1 86 ? 3.240 7.837 -9.340 1.00 92.75 86 ALA A N 1
ATOM 603 C CA . ALA A 1 86 ? 2.983 9.265 -9.115 1.00 92.75 86 ALA A CA 1
ATOM 604 C C . ALA A 1 86 ? 2.862 10.027 -10.443 1.00 92.75 86 ALA A C 1
ATOM 606 O O . ALA A 1 86 ? 2.062 10.951 -10.564 1.00 92.75 86 ALA A O 1
ATOM 607 N N . GLU A 1 87 ? 3.624 9.602 -11.451 1.00 93.94 87 GLU A N 1
ATOM 608 C CA . GLU A 1 87 ? 3.542 10.094 -12.821 1.00 93.94 87 GLU A CA 1
ATOM 609 C C . GLU A 1 87 ? 2.990 8.992 -13.724 1.00 93.94 87 GLU A C 1
ATOM 611 O O . GLU A 1 87 ? 3.296 7.809 -13.549 1.00 93.94 87 GLU A O 1
ATOM 616 N N . ALA A 1 88 ? 2.157 9.374 -14.690 1.00 93.88 88 ALA A N 1
ATOM 617 C CA . ALA A 1 88 ? 1.494 8.427 -15.567 1.00 93.88 88 ALA A CA 1
ATOM 618 C C . ALA A 1 88 ? 2.509 7.492 -16.239 1.00 93.88 88 ALA A C 1
ATOM 620 O O . ALA A 1 88 ? 3.405 7.925 -16.958 1.00 93.88 88 ALA A O 1
ATOM 621 N N . ARG A 1 89 ? 2.301 6.187 -16.060 1.00 92.44 89 ARG A N 1
ATOM 622 C CA . ARG A 1 89 ? 3.094 5.094 -16.631 1.00 92.44 89 ARG A CA 1
ATOM 623 C C . ARG A 1 89 ? 4.492 4.912 -16.036 1.00 92.44 89 ARG A C 1
ATOM 625 O O . ARG A 1 89 ? 5.165 3.993 -16.510 1.00 92.44 89 ARG A O 1
ATOM 632 N N . ILE A 1 90 ? 4.877 5.665 -15.000 1.00 95.38 90 ILE A N 1
ATOM 633 C CA . ILE A 1 90 ? 6.175 5.554 -14.317 1.00 95.38 90 ILE A CA 1
ATOM 634 C C . ILE A 1 90 ? 5.993 4.867 -12.952 1.00 95.38 90 ILE A C 1
ATOM 636 O O . ILE A 1 90 ? 5.489 5.486 -12.011 1.00 95.38 90 ILE A O 1
ATOM 640 N N . PRO A 1 91 ? 6.388 3.588 -12.812 1.00 95.12 91 PRO A N 1
ATOM 641 C CA . PRO A 1 91 ? 6.193 2.859 -11.567 1.00 95.12 91 PRO A CA 1
ATOM 642 C C . PRO A 1 91 ? 7.084 3.396 -10.439 1.00 95.12 91 PRO A C 1
ATOM 644 O O . PRO A 1 91 ? 8.255 3.720 -10.633 1.00 95.12 91 PRO A O 1
ATOM 647 N N . MET A 1 92 ? 6.524 3.442 -9.233 1.00 91.88 92 MET A N 1
ATOM 648 C CA . MET A 1 92 ? 7.232 3.771 -7.998 1.00 91.88 92 MET A CA 1
ATOM 649 C C . MET A 1 92 ? 7.799 2.519 -7.331 1.00 91.88 92 MET A C 1
ATOM 651 O O . MET A 1 92 ? 7.373 1.392 -7.593 1.00 91.88 92 MET A O 1
ATOM 655 N N . GLY A 1 93 ? 8.768 2.735 -6.439 1.00 89.88 93 GLY A N 1
ATOM 656 C CA . GLY A 1 93 ? 9.394 1.671 -5.662 1.00 89.88 93 GLY A CA 1
ATOM 657 C C . GLY A 1 93 ? 8.396 0.834 -4.855 1.00 89.88 93 GLY A C 1
ATOM 658 O O . GLY A 1 93 ? 7.294 1.272 -4.519 1.00 89.88 93 GLY A O 1
ATOM 659 N N . MET A 1 94 ? 8.827 -0.379 -4.515 1.00 91.31 94 MET A N 1
ATOM 660 C CA . MET A 1 94 ? 8.025 -1.389 -3.816 1.00 91.31 94 MET A CA 1
ATOM 661 C C . MET A 1 94 ? 8.100 -1.277 -2.283 1.00 91.31 94 MET A C 1
ATOM 663 O O . MET A 1 94 ? 7.885 -2.262 -1.584 1.00 91.31 94 MET A O 1
ATOM 667 N N . THR A 1 95 ? 8.395 -0.087 -1.748 1.00 90.75 95 THR A N 1
ATOM 668 C CA . THR A 1 95 ? 8.297 0.193 -0.306 1.00 90.75 95 THR A CA 1
ATOM 669 C C . THR A 1 95 ? 6.862 -0.028 0.161 1.00 90.75 95 THR A C 1
ATOM 671 O O . THR A 1 95 ? 5.924 0.545 -0.408 1.00 90.75 95 THR A O 1
ATOM 674 N N . ALA A 1 96 ? 6.693 -0.843 1.200 1.00 91.12 96 ALA A N 1
ATOM 675 C CA . ALA A 1 96 ? 5.402 -1.042 1.832 1.00 91.12 96 ALA A CA 1
ATOM 676 C C . ALA A 1 96 ? 5.118 0.121 2.785 1.00 91.12 96 ALA A C 1
ATOM 678 O O . ALA A 1 96 ? 5.983 0.530 3.554 1.00 91.12 96 ALA A O 1
ATOM 679 N N . HIS A 1 97 ? 3.909 0.664 2.736 1.00 92.19 97 HIS A N 1
ATOM 680 C CA . HIS A 1 97 ? 3.463 1.719 3.639 1.00 92.19 97 HIS A CA 1
ATOM 681 C C . HIS A 1 97 ? 2.284 1.199 4.447 1.00 92.19 97 HIS A C 1
ATOM 683 O O . HIS A 1 97 ? 1.313 0.700 3.875 1.00 92.19 97 HIS A O 1
ATOM 689 N N . LYS A 1 98 ? 2.361 1.332 5.768 1.00 91.38 98 LYS A N 1
ATOM 690 C CA . LYS A 1 98 ? 1.289 0.981 6.697 1.00 91.38 98 LYS A CA 1
ATOM 691 C C . LYS A 1 98 ? 0.589 2.255 7.147 1.00 91.38 98 LYS A C 1
ATOM 693 O O . LYS A 1 98 ? 1.243 3.163 7.653 1.00 91.38 98 LYS A O 1
ATOM 698 N N . LEU A 1 99 ? -0.724 2.305 6.982 1.00 90.94 99 LEU A N 1
ATOM 699 C CA . LEU A 1 99 ? -1.609 3.291 7.583 1.00 90.94 99 LEU A CA 1
ATOM 700 C C . LEU A 1 99 ? -2.275 2.666 8.803 1.00 90.94 99 LEU A C 1
ATOM 702 O O . LEU A 1 99 ? -3.078 1.741 8.672 1.00 90.94 99 LEU A O 1
ATOM 706 N N . THR A 1 100 ? -1.985 3.215 9.973 1.00 88.50 100 THR A N 1
ATOM 707 C CA . THR A 1 100 ? -2.718 2.912 11.202 1.00 88.50 100 THR A CA 1
ATOM 708 C C . THR A 1 100 ? -3.862 3.907 11.327 1.00 88.50 100 THR A C 1
ATOM 710 O O . THR A 1 100 ? -3.610 5.109 11.398 1.00 88.50 100 THR A O 1
ATOM 713 N N . ILE A 1 101 ? -5.110 3.433 11.343 1.00 85.88 101 ILE A N 1
ATOM 714 C CA . ILE A 1 101 ? -6.305 4.271 11.513 1.00 85.88 101 ILE A CA 1
ATOM 715 C C . ILE A 1 101 ? -6.783 4.158 12.958 1.00 85.88 101 ILE A C 1
ATOM 717 O O . ILE A 1 101 ? -7.229 3.097 13.397 1.00 85.88 101 ILE A O 1
ATOM 721 N N . LEU A 1 102 ? -6.733 5.268 13.690 1.00 77.38 102 LEU A N 1
ATOM 722 C CA . LEU A 1 102 ? -7.145 5.330 15.087 1.00 77.38 102 LEU A CA 1
ATOM 723 C C . LEU A 1 102 ? -8.505 6.019 15.210 1.00 77.38 102 LEU A C 1
ATOM 725 O O . LEU A 1 102 ? -8.702 7.163 14.787 1.00 77.38 102 LEU A O 1
ATOM 729 N N . SER A 1 103 ? -9.460 5.339 15.846 1.00 67.56 103 SER A N 1
ATOM 730 C CA . SER A 1 103 ? -10.676 5.990 16.330 1.00 67.56 103 SER A CA 1
ATOM 731 C C . SER A 1 103 ? -10.381 6.653 17.673 1.00 67.56 103 SER A C 1
ATOM 733 O O . SER A 1 103 ? -10.057 5.952 18.629 1.00 67.56 103 SER A O 1
ATOM 735 N N . LYS A 1 104 ? -10.528 7.976 17.791 1.00 59.66 104 LYS A N 1
ATOM 736 C CA . LYS A 1 104 ? -10.457 8.654 19.096 1.00 59.66 104 LYS A CA 1
ATOM 737 C C . LYS A 1 104 ? -11.699 8.316 19.937 1.00 59.66 104 LYS A C 1
ATOM 739 O O . LYS A 1 104 ? -12.791 8.775 19.576 1.00 59.66 104 LYS A O 1
ATOM 744 N N . PRO A 1 105 ? -11.583 7.563 21.051 1.00 53.97 105 PRO A N 1
ATOM 745 C CA . PRO A 1 105 ? -12.734 7.238 21.891 1.00 53.97 105 PRO A CA 1
ATOM 746 C C . PRO A 1 105 ? -13.372 8.513 22.456 1.00 53.97 105 PRO A C 1
ATOM 748 O O . PRO A 1 105 ? -12.670 9.444 22.842 1.00 53.97 105 PRO A O 1
ATOM 751 N N . GLY A 1 106 ? -14.705 8.579 22.481 1.00 55.16 106 GLY A N 1
ATOM 752 C CA . GLY A 1 106 ? -15.453 9.723 23.028 1.00 55.16 106 GLY A CA 1
ATOM 753 C C . GLY A 1 106 ? -15.539 10.954 22.118 1.00 55.16 106 GLY A C 1
ATOM 754 O O . GLY A 1 106 ? -16.286 11.884 22.416 1.00 55.16 106 GLY A O 1
ATOM 755 N N . SER A 1 107 ? -14.844 10.966 20.979 1.00 54.97 107 SER A N 1
ATOM 756 C CA . SER A 1 107 ? -15.045 11.999 19.971 1.00 54.97 107 SER A CA 1
ATOM 757 C C . SER A 1 107 ? -16.297 11.657 19.161 1.00 54.97 107 SER A C 1
ATOM 759 O O . SER A 1 107 ? -16.391 10.588 18.562 1.00 54.97 107 SER A O 1
ATOM 761 N N . GLY A 1 108 ? -17.275 12.558 19.073 1.00 59.00 108 GLY A N 1
ATOM 762 C CA . GLY A 1 108 ? -18.303 12.515 18.022 1.00 59.00 108 GLY A CA 1
ATOM 763 C C . GLY A 1 108 ? -17.694 12.785 16.637 1.00 59.00 108 GLY A C 1
ATOM 764 O O . GLY A 1 108 ? -18.207 13.608 15.881 1.00 59.00 108 GLY A O 1
ATOM 765 N N . ALA A 1 109 ? -16.540 12.178 16.355 1.00 60.09 109 ALA A N 1
ATOM 766 C CA . ALA A 1 109 ? -15.578 12.584 15.356 1.00 60.09 109 ALA A CA 1
ATOM 767 C C . ALA A 1 109 ? -16.207 12.607 13.968 1.00 60.09 109 ALA A C 1
ATOM 769 O O . ALA A 1 109 ? -16.798 11.627 13.498 1.00 60.09 109 ALA A O 1
ATOM 770 N N . ARG A 1 110 ? -16.047 13.757 13.309 1.00 69.75 110 ARG A N 1
ATOM 771 C CA . ARG A 1 110 ? -16.325 13.925 11.882 1.00 69.75 110 ARG A CA 1
ATOM 772 C C . ARG A 1 110 ? -15.201 13.368 11.008 1.00 69.75 110 ARG A C 1
ATOM 774 O O . ARG A 1 110 ? -15.460 13.129 9.839 1.00 69.75 110 ARG A O 1
ATOM 781 N N . ASN A 1 111 ? -14.016 13.139 11.582 1.00 74.44 111 ASN A N 1
ATOM 782 C CA . ASN A 1 111 ? -12.801 12.699 10.898 1.00 74.44 111 ASN A CA 1
ATOM 783 C C . ASN A 1 111 ? -12.094 11.617 11.728 1.00 74.44 111 ASN A C 1
ATOM 785 O O . ASN A 1 111 ? -12.145 11.658 12.957 1.00 74.44 111 ASN A O 1
ATOM 789 N N . LEU A 1 112 ? -11.417 10.686 11.065 1.00 84.38 112 LEU A N 1
ATOM 790 C CA . LEU A 1 112 ? -10.503 9.725 11.681 1.00 84.38 112 LEU A CA 1
ATOM 791 C C . LEU A 1 112 ? -9.076 10.272 11.629 1.00 84.38 112 LEU A C 1
ATOM 793 O O . LEU A 1 112 ? -8.758 11.077 10.756 1.00 84.38 112 LEU A O 1
ATOM 797 N N . GLU A 1 113 ? -8.219 9.827 12.540 1.00 83.94 113 GLU A N 1
ATOM 798 C CA . GLU A 1 113 ? -6.792 10.146 12.500 1.00 83.94 113 GLU A CA 1
ATOM 799 C C . GLU A 1 113 ? -6.018 8.934 12.007 1.00 83.94 113 GLU A C 1
ATOM 801 O O . GLU A 1 113 ? -6.331 7.795 12.360 1.00 83.94 113 GLU A O 1
ATOM 806 N N . GLY A 1 114 ? -5.032 9.190 11.157 1.00 86.75 114 GLY A N 1
ATOM 807 C CA . GLY A 1 114 ? -4.166 8.171 10.603 1.00 86.75 114 GLY A CA 1
ATOM 808 C C . GLY A 1 114 ? -2.701 8.538 10.761 1.00 86.75 114 GLY A C 1
ATOM 809 O O . GLY A 1 114 ? -2.336 9.711 10.722 1.00 86.75 114 GLY A O 1
ATOM 810 N N . SER A 1 115 ? -1.854 7.529 10.903 1.00 87.12 115 SER A N 1
ATOM 811 C CA . SER A 1 115 ? -0.401 7.680 10.867 1.00 87.12 115 SER A CA 1
ATOM 812 C C . SER A 1 115 ? 0.196 6.688 9.888 1.00 87.12 115 SER A C 1
ATOM 814 O O . SER A 1 115 ? -0.200 5.523 9.854 1.00 87.12 115 SER A O 1
ATOM 816 N N . TRP A 1 116 ? 1.153 7.165 9.108 1.00 89.62 116 TRP A N 1
ATOM 817 C CA . TRP A 1 116 ? 1.867 6.371 8.126 1.00 89.62 116 TRP A CA 1
ATOM 818 C C . TRP A 1 116 ? 3.225 5.932 8.670 1.00 89.62 116 TRP A C 1
ATOM 820 O O . TRP A 1 116 ? 3.915 6.692 9.348 1.00 89.62 116 TRP A O 1
ATOM 830 N N . GLU A 1 117 ? 3.617 4.716 8.319 1.00 88.75 117 GLU A N 1
ATOM 831 C CA . GLU A 1 117 ? 4.942 4.155 8.565 1.00 88.75 117 GLU A CA 1
ATOM 832 C C . GLU A 1 117 ? 5.442 3.505 7.269 1.00 88.75 117 GLU A C 1
ATOM 834 O O . GLU A 1 117 ? 4.699 2.766 6.614 1.00 88.75 117 GLU A O 1
ATOM 839 N N . ALA A 1 118 ? 6.688 3.786 6.886 1.00 89.38 118 ALA A N 1
ATOM 840 C CA . ALA A 1 118 ? 7.327 3.189 5.719 1.00 89.38 118 ALA A CA 1
ATOM 841 C C . ALA A 1 118 ? 8.181 1.981 6.129 1.00 89.38 118 ALA A C 1
ATOM 843 O O . ALA A 1 118 ? 8.994 2.061 7.047 1.00 89.38 118 ALA A O 1
ATOM 844 N N . PHE A 1 119 ? 8.019 0.881 5.402 1.00 88.44 119 PHE A N 1
ATOM 845 C CA . PHE A 1 119 ? 8.749 -0.371 5.564 1.00 88.44 119 PHE A CA 1
ATOM 846 C C . PHE A 1 119 ? 9.482 -0.674 4.253 1.00 88.44 119 PHE A C 1
ATOM 848 O O . PHE A 1 119 ? 8.891 -1.233 3.318 1.00 88.44 119 PHE A O 1
ATOM 855 N N . PRO A 1 120 ? 10.757 -0.261 4.132 1.00 83.62 120 PRO A N 1
ATOM 856 C CA . PRO A 1 120 ? 11.603 -0.690 3.029 1.00 83.62 120 PRO A CA 1
ATOM 857 C C . PRO A 1 120 ? 11.663 -2.224 2.999 1.00 83.62 120 PRO A C 1
ATOM 859 O O . PRO A 1 120 ? 11.763 -2.840 4.061 1.00 83.62 120 PRO A O 1
ATOM 862 N N . PRO A 1 121 ? 11.574 -2.861 1.821 1.00 79.19 121 PRO A N 1
ATOM 863 C CA . PRO A 1 121 ? 11.591 -4.311 1.748 1.00 79.19 121 PRO A CA 1
ATOM 864 C C . PRO A 1 121 ? 12.960 -4.838 2.181 1.00 79.19 121 PRO A C 1
ATOM 866 O O . PRO A 1 121 ? 13.977 -4.541 1.556 1.00 79.19 121 PRO A O 1
ATOM 869 N N . GLU A 1 122 ? 12.974 -5.656 3.227 1.00 82.38 122 GLU A N 1
ATOM 870 C CA . GLU A 1 122 ? 14.093 -6.545 3.514 1.00 82.38 122 GLU A CA 1
ATOM 871 C C . GLU A 1 122 ? 13.914 -7.804 2.668 1.00 82.38 122 GLU A C 1
ATOM 873 O O . GLU A 1 122 ? 12.858 -8.443 2.701 1.00 82.38 122 GLU A O 1
ATOM 878 N N . THR A 1 123 ? 14.918 -8.154 1.868 1.00 78.44 123 THR A N 1
ATOM 879 C CA . THR A 1 123 ? 14.840 -9.317 0.983 1.00 78.44 123 THR A CA 1
ATOM 880 C C . THR A 1 123 ? 15.979 -10.277 1.279 1.00 78.44 123 THR A C 1
ATOM 882 O O . THR A 1 123 ? 17.136 -9.884 1.387 1.00 78.44 123 THR A O 1
ATOM 885 N N . SER A 1 124 ? 15.655 -11.566 1.397 1.00 74.00 124 SER A N 1
ATOM 886 C CA . SER A 1 124 ? 16.663 -12.633 1.416 1.00 74.00 124 SER A CA 1
ATOM 887 C C . SER A 1 124 ? 17.227 -12.921 0.018 1.00 74.00 124 SER A C 1
ATOM 889 O O . SER A 1 124 ? 18.236 -13.607 -0.107 1.00 74.00 124 SER A O 1
ATOM 891 N N . GLU A 1 125 ? 16.564 -12.410 -1.025 1.00 80.00 125 GLU A N 1
ATOM 892 C CA . GLU A 1 125 ? 16.871 -12.622 -2.443 1.00 80.00 125 GLU A CA 1
ATOM 893 C C . GLU A 1 125 ? 16.681 -11.320 -3.253 1.00 80.00 125 GLU A C 1
ATOM 895 O O . GLU A 1 125 ? 16.814 -10.218 -2.721 1.00 80.00 125 GLU A O 1
ATOM 900 N N . VAL A 1 126 ? 16.375 -11.423 -4.550 1.00 80.25 126 VAL A N 1
ATOM 901 C CA . VAL A 1 126 ? 16.158 -10.283 -5.449 1.00 80.25 126 VAL A CA 1
ATOM 902 C C . VAL A 1 126 ? 14.795 -9.640 -5.176 1.00 80.25 126 VAL A C 1
ATOM 904 O O . VAL A 1 126 ? 13.752 -10.270 -5.354 1.00 80.25 126 VAL A O 1
ATOM 907 N N . ALA A 1 127 ? 14.798 -8.367 -4.775 1.00 83.12 127 ALA A N 1
ATOM 908 C CA . ALA A 1 127 ? 13.579 -7.577 -4.626 1.00 83.12 127 ALA A CA 1
ATOM 909 C C . ALA A 1 127 ? 12.832 -7.426 -5.968 1.00 83.12 127 ALA A C 1
ATOM 911 O O . ALA A 1 127 ? 13.479 -7.287 -7.012 1.00 83.12 127 ALA A O 1
ATOM 912 N N . PRO A 1 128 ? 11.484 -7.396 -5.976 1.00 86.88 128 PRO A N 1
ATOM 913 C CA . PRO A 1 128 ? 10.74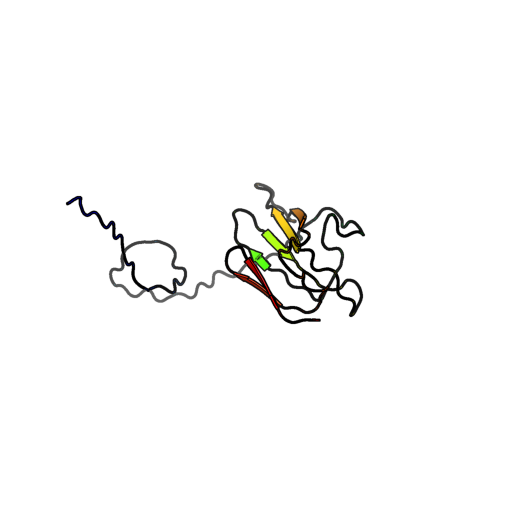8 -7.070 -7.191 1.00 86.88 128 PRO A CA 1
ATOM 914 C C . PRO A 1 128 ? 11.126 -5.656 -7.670 1.00 86.88 128 PRO A C 1
ATOM 916 O O . PRO A 1 128 ? 11.312 -4.762 -6.837 1.00 86.88 128 PRO A O 1
ATOM 919 N N . PRO A 1 129 ? 11.211 -5.418 -8.994 1.00 91.69 129 PRO A N 1
ATOM 920 C CA . PRO A 1 129 ? 11.425 -4.068 -9.517 1.00 91.69 129 PRO A CA 1
ATOM 921 C C . PRO A 1 129 ? 10.270 -3.141 -9.095 1.00 91.69 129 PRO A C 1
ATOM 923 O O . PRO A 1 129 ? 9.236 -3.647 -8.674 1.00 91.69 129 PRO A O 1
ATOM 926 N N . PRO A 1 130 ? 10.394 -1.807 -9.205 1.00 93.94 130 PRO A N 1
ATOM 927 C CA . PRO A 1 130 ? 9.270 -0.864 -9.093 1.00 93.94 130 PRO A CA 1
ATOM 928 C C . PRO A 1 130 ? 8.092 -1.257 -9.997 1.00 93.94 130 PRO A C 1
ATOM 930 O O . PRO A 1 130 ? 8.334 -1.579 -11.160 1.00 93.94 130 PRO A O 1
ATOM 933 N N . ARG A 1 131 ? 6.837 -1.241 -9.503 1.00 94.44 131 ARG A N 1
ATOM 934 C CA . ARG A 1 131 ? 5.666 -1.722 -10.284 1.00 94.44 131 ARG A CA 1
ATOM 935 C C . ARG A 1 131 ? 4.384 -0.928 -10.052 1.00 94.44 131 ARG A C 1
ATOM 937 O O . ARG A 1 131 ? 4.058 -0.565 -8.918 1.00 94.44 131 ARG A O 1
ATOM 944 N N . ASN A 1 132 ? 3.587 -0.767 -11.105 1.00 96.50 132 ASN A N 1
ATOM 945 C CA . ASN A 1 132 ? 2.221 -0.233 -11.070 1.00 96.50 132 ASN A CA 1
ATOM 946 C C . ASN A 1 132 ? 1.194 -1.260 -11.580 1.00 96.50 132 ASN A C 1
ATOM 948 O O . ASN A 1 132 ? 1.544 -2.297 -12.146 1.00 96.50 132 ASN A O 1
ATOM 952 N N . ALA A 1 133 ? -0.090 -0.975 -11.353 1.00 96.50 133 ALA A N 1
ATOM 953 C CA . ALA A 1 133 ? -1.232 -1.762 -11.825 1.00 96.50 133 ALA A CA 1
ATOM 954 C C . ALA A 1 133 ? -1.165 -3.258 -11.452 1.00 96.50 133 ALA A C 1
ATOM 956 O O . ALA A 1 133 ? -1.627 -4.122 -12.198 1.00 96.50 133 ALA A O 1
ATOM 957 N N . HIS A 1 134 ? -0.562 -3.567 -10.304 1.00 96.75 134 HIS A N 1
ATOM 958 C CA . HIS A 1 134 ? -0.563 -4.908 -9.734 1.00 96.75 134 HIS A CA 1
ATOM 959 C C . HIS A 1 134 ? -1.851 -5.157 -8.943 1.00 96.75 134 HIS A C 1
ATOM 961 O O . HIS A 1 134 ? -2.557 -4.224 -8.562 1.00 96.75 134 HIS A O 1
ATOM 967 N N . ALA A 1 135 ? -2.134 -6.424 -8.665 1.00 97.19 135 ALA A N 1
ATOM 968 C CA . ALA A 1 135 ? -3.124 -6.837 -7.683 1.00 97.19 135 ALA A CA 1
ATOM 969 C C . ALA A 1 135 ? -2.436 -7.146 -6.346 1.00 97.19 135 ALA A C 1
ATOM 971 O O . ALA A 1 135 ? -1.312 -7.656 -6.328 1.00 97.19 135 ALA A O 1
ATOM 972 N N . GLN A 1 136 ? -3.126 -6.860 -5.241 1.00 96.00 136 GLN A N 1
ATOM 973 C CA . GLN A 1 136 ? -2.664 -7.145 -3.884 1.00 96.00 136 GLN A CA 1
ATOM 974 C C . GLN A 1 136 ? -3.766 -7.855 -3.091 1.00 96.00 136 GLN A C 1
ATOM 976 O O . GLN A 1 136 ? -4.939 -7.495 -3.205 1.00 96.00 136 GLN A O 1
ATOM 981 N N . ALA A 1 137 ? -3.388 -8.837 -2.274 1.00 95.19 137 ALA A N 1
ATOM 982 C CA . ALA A 1 137 ? -4.284 -9.491 -1.325 1.00 95.19 137 ALA A CA 1
ATOM 983 C C . ALA A 1 137 ? -3.572 -9.789 -0.001 1.00 95.19 137 ALA A C 1
ATOM 985 O O . ALA A 1 137 ? -2.391 -10.135 0.012 1.00 95.19 137 ALA A O 1
ATOM 986 N N . ALA A 1 138 ? -4.312 -9.702 1.105 1.00 93.44 138 ALA A N 1
ATOM 987 C CA . ALA A 1 138 ? -3.851 -10.135 2.419 1.00 93.44 138 ALA A CA 1
ATOM 988 C C . ALA A 1 138 ? -4.375 -11.544 2.733 1.00 93.44 138 ALA A C 1
ATOM 990 O O . ALA A 1 138 ? -5.576 -11.799 2.623 1.00 93.44 138 ALA A O 1
ATOM 991 N N . ILE A 1 139 ? -3.487 -12.454 3.143 1.00 92.44 139 ILE A N 1
ATOM 992 C CA . ILE A 1 139 ? -3.841 -13.795 3.630 1.00 92.44 139 ILE A CA 1
ATOM 993 C C . ILE A 1 139 ? -3.077 -14.040 4.933 1.00 92.44 139 ILE A C 1
ATOM 995 O O . ILE A 1 139 ? -1.856 -14.201 4.936 1.00 92.44 139 ILE A O 1
ATOM 999 N N . GLY A 1 140 ? -3.802 -14.063 6.054 1.00 88.88 140 GLY A N 1
ATOM 1000 C CA . GLY A 1 140 ? -3.183 -14.092 7.379 1.00 88.88 140 GLY A CA 1
ATOM 1001 C C . GLY A 1 140 ? -2.338 -12.829 7.615 1.00 88.88 140 GLY A C 1
ATOM 1002 O O . GLY A 1 140 ? -2.838 -11.736 7.356 1.00 88.88 140 GLY A O 1
ATOM 1003 N N . PRO A 1 141 ? -1.079 -12.950 8.081 1.00 87.88 141 PRO A N 1
ATOM 1004 C CA . PRO A 1 141 ? -0.191 -11.806 8.296 1.00 87.88 141 PRO A CA 1
ATOM 1005 C C . PRO A 1 141 ? 0.587 -11.391 7.034 1.00 87.88 141 PRO A C 1
ATOM 1007 O O . PRO A 1 141 ? 1.485 -10.559 7.121 1.00 87.88 141 PRO A O 1
ATOM 1010 N N . LEU A 1 142 ? 0.314 -12.011 5.880 1.00 90.19 142 LEU A N 1
ATOM 1011 C CA . LEU A 1 142 ? 1.112 -11.853 4.666 1.00 90.19 142 LEU A CA 1
ATOM 1012 C C . LEU A 1 142 ? 0.363 -11.063 3.595 1.00 90.19 142 LEU A C 1
ATOM 1014 O O . LEU A 1 142 ? -0.845 -11.232 3.411 1.00 90.19 142 LEU A O 1
ATOM 1018 N N . ILE A 1 143 ? 1.119 -10.265 2.842 1.00 91.81 143 ILE A N 1
ATOM 1019 C CA . ILE A 1 143 ? 0.655 -9.556 1.649 1.00 91.81 143 ILE A CA 1
ATOM 1020 C C . ILE A 1 143 ? 1.236 -10.240 0.419 1.00 91.81 143 ILE A C 1
ATOM 1022 O O . ILE A 1 143 ? 2.448 -10.407 0.301 1.00 91.81 143 ILE A O 1
ATOM 1026 N N . TYR A 1 144 ? 0.364 -10.598 -0.514 1.00 93.88 144 TYR A N 1
ATOM 1027 C CA . TYR A 1 144 ? 0.723 -11.165 -1.806 1.00 93.88 144 TYR A CA 1
ATOM 1028 C C . TYR A 1 144 ? 0.509 -10.114 -2.888 1.00 93.88 144 TYR A C 1
ATOM 1030 O O . TYR A 1 144 ? -0.562 -9.512 -2.962 1.00 93.88 144 TYR A O 1
ATOM 1038 N N . VAL A 1 145 ? 1.517 -9.921 -3.737 1.00 94.31 145 VAL A N 1
ATOM 1039 C CA . VAL A 1 145 ? 1.492 -8.979 -4.861 1.00 94.31 145 VAL A CA 1
ATOM 1040 C C . VAL A 1 145 ? 1.693 -9.750 -6.163 1.00 94.31 145 VAL A C 1
ATOM 1042 O O . VAL A 1 145 ? 2.628 -10.541 -6.273 1.00 94.31 145 VAL A O 1
ATOM 1045 N N . PHE A 1 146 ? 0.838 -9.520 -7.162 1.00 95.81 146 PHE A N 1
ATOM 1046 C CA . PHE A 1 146 ? 0.912 -10.214 -8.452 1.00 95.81 146 PHE A CA 1
ATOM 1047 C C . PHE A 1 146 ? 0.510 -9.327 -9.637 1.00 95.81 146 PHE A C 1
ATOM 1049 O O . PHE A 1 146 ? -0.370 -8.477 -9.519 1.00 95.81 146 PHE A O 1
ATOM 1056 N N . GLY A 1 147 ? 1.108 -9.569 -10.811 1.00 96.06 147 GLY A N 1
ATOM 1057 C CA . GLY A 1 147 ? 0.748 -8.877 -12.060 1.00 96.06 147 GLY A CA 1
ATOM 1058 C C . GLY A 1 147 ? 1.111 -7.393 -12.037 1.00 96.06 147 GLY A C 1
ATOM 1059 O O . GLY A 1 147 ? 1.732 -6.946 -11.087 1.00 96.06 147 GLY A O 1
ATOM 1060 N N . GLY A 1 148 ? 0.809 -6.620 -13.077 1.00 95.56 148 GLY A N 1
ATOM 1061 C CA . GLY A 1 148 ? 1.320 -5.245 -13.237 1.00 95.56 148 GLY A CA 1
ATOM 1062 C C . GLY A 1 148 ? 2.656 -5.188 -13.989 1.00 95.56 148 GLY A C 1
ATOM 1063 O O . GLY A 1 148 ? 3.113 -6.213 -14.505 1.00 95.56 148 GLY A O 1
ATOM 1064 N N . ARG A 1 149 ? 3.291 -4.018 -14.055 1.00 91.00 149 ARG A N 1
ATOM 1065 C CA . ARG A 1 149 ? 4.535 -3.795 -14.814 1.00 91.00 149 ARG A CA 1
ATOM 1066 C C . ARG A 1 149 ? 5.412 -2.712 -14.204 1.00 91.00 149 ARG A C 1
ATOM 1068 O O . ARG A 1 149 ? 4.881 -1.928 -13.388 1.00 91.00 149 ARG A O 1
#

InterPro domains:
  IPR015915 Kelch-type beta-propeller [G3DSA:2.120.10.80] (41-149)
  IPR015915 Kelch-type beta-propeller [SSF117281] (59-148)

Foldseek 3Di:
DDDDDDDDDDDDDDDDPDDDDDDDDDDDDDDDDPDPPPPPDDDDDAAADEDDADPVCQWHNPDFDQWDWEFADDPFTKIKTAWGDPDPPDIDHGWIKIKTWDDDPPDPDSHIYIGIHTHDDDDPDDDDGGFGNWDWYDDHPDIDIGDTD

pLDDT: mean 72.5, std 22.13, range [26.88, 97.19]

Sequence (149 aa):
ALGLASKALPSRGAEAAGCWRAAGAPFSGGGIAAEPLRAGLRARWLPVVTPGEDDDGAKGPRVRSSHVLSSISGRDGEVWLVGGEAEARIPMGMTAHKLTILSKPGSGARNLEGSWEAFPPETSEVAPPPRNAHAQAAIGPLIYVFGGR

Organism: NCBI:txid464258

Radius of gyration: 23.44 Å; chains: 1; bounding box: 57×69×44 Å

Secondary structure (DSSP, 8-state):
----------------------------------------------PEE-PPPPTT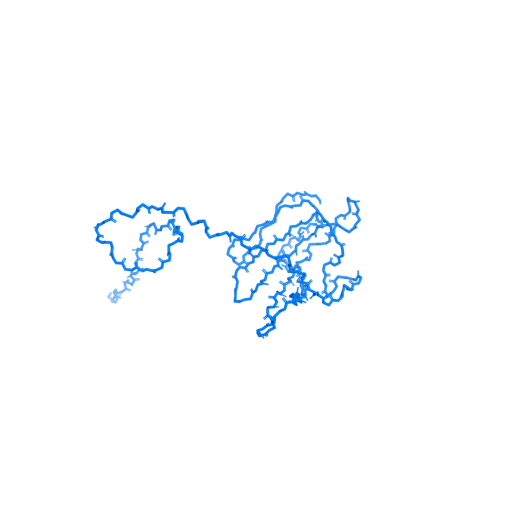SSSS--S-BS-EEEEEESSSEEEEEE--EEETTEEPP--EEEEEEE--TT---SSEEEEEEEEPPP-SSPPPPP-SS-EEEEETTEEEEE---